Protein AF-A0A958M1J4-F1 (afdb_monomer)

Sequence (105 aa):
MAKISYITIFMMFLGTGLLHAQQDIVTGPKAKNRKPWKDPKPQSVIVVKKHDHTIQTGPLAKNKRPFEDVCETVPVIFRERRKLTGPLAKNARPERGNYWEPETK

Radius of gyration: 27.43 Å; Cα contacts (8 Å, |Δi|>4): 46; chains: 1; bounding box: 51×48×74 Å

pLDDT: mean 82.36, std 7.73, range [49.22, 92.62]

Structure (mmCIF, N/CA/C/O backbone):
data_AF-A0A958M1J4-F1
#
_entry.id   AF-A0A958M1J4-F1
#
loop_
_atom_site.group_PDB
_atom_site.id
_atom_site.type_symbol
_atom_site.label_atom_id
_atom_site.label_alt_id
_atom_site.label_comp_id
_atom_site.label_asym_id
_atom_site.label_entity_id
_atom_site.label_seq_id
_atom_site.pdbx_PDB_ins_code
_atom_site.Cartn_x
_atom_site.Cartn_y
_atom_site.Cartn_z
_atom_site.occupancy
_atom_site.B_iso_or_equiv
_atom_site.auth_seq_id
_atom_site.auth_comp_id
_atom_site.auth_asym_id
_atom_site.auth_atom_id
_atom_site.pdbx_PDB_model_num
ATOM 1 N N . MET A 1 1 ? -29.938 -20.197 44.029 1.00 60.19 1 MET A N 1
ATOM 2 C CA . MET A 1 1 ? -28.623 -20.815 43.741 1.00 60.19 1 MET A CA 1
ATOM 3 C C . MET A 1 1 ? -28.404 -21.061 42.249 1.00 60.19 1 MET A C 1
ATOM 5 O O . MET A 1 1 ? -27.407 -20.575 41.742 1.00 60.19 1 MET A O 1
ATOM 9 N N . ALA A 1 2 ? -29.357 -21.654 41.515 1.00 63.47 2 ALA A N 1
ATOM 10 C CA . ALA A 1 2 ? -29.230 -21.904 40.066 1.00 63.47 2 ALA A CA 1
ATOM 11 C C . ALA A 1 2 ? -28.867 -20.670 39.202 1.00 63.47 2 ALA A C 1
ATOM 13 O O . ALA A 1 2 ? -28.047 -20.773 38.298 1.00 63.47 2 ALA A O 1
ATOM 14 N N . LYS A 1 3 ? -29.404 -19.477 39.510 1.00 67.12 3 LYS A N 1
ATOM 15 C CA . LYS A 1 3 ? -29.093 -18.228 38.776 1.00 67.12 3 LYS A CA 1
ATOM 16 C C . LYS A 1 3 ? -27.612 -17.831 38.837 1.00 67.12 3 LYS A C 1
ATOM 18 O O . LYS A 1 3 ? -27.068 -17.369 37.843 1.00 67.12 3 LYS A O 1
ATOM 23 N N . ILE A 1 4 ? -26.964 -18.041 39.984 1.00 79.38 4 ILE A N 1
ATOM 24 C CA . ILE A 1 4 ? -25.534 -17.751 40.165 1.00 79.38 4 ILE A CA 1
ATOM 25 C C . ILE A 1 4 ? -24.707 -18.779 39.383 1.00 79.38 4 ILE A C 1
ATOM 27 O O . ILE A 1 4 ? -23.757 -18.405 38.706 1.00 79.38 4 ILE A O 1
ATOM 31 N N . SER A 1 5 ? -25.137 -20.045 39.381 1.00 80.81 5 SER A N 1
ATOM 32 C CA . SER A 1 5 ? -24.502 -21.125 38.617 1.00 80.81 5 SER A CA 1
ATOM 33 C C . SER A 1 5 ? -24.492 -20.867 37.102 1.00 80.81 5 SER A C 1
ATOM 35 O O . SER A 1 5 ? -23.489 -21.130 36.442 1.00 80.81 5 SER A O 1
ATOM 37 N N . TYR A 1 6 ? -25.564 -20.303 36.532 1.00 86.62 6 TYR A N 1
ATOM 38 C CA . TYR A 1 6 ? -25.589 -19.945 35.105 1.00 86.62 6 TYR A CA 1
ATOM 39 C C . TYR A 1 6 ? -24.614 -18.810 34.763 1.00 86.62 6 TYR A C 1
ATOM 41 O O . TYR A 1 6 ? -23.932 -18.871 33.741 1.00 86.62 6 TYR A O 1
ATOM 49 N N . ILE A 1 7 ? -24.497 -17.806 35.637 1.00 88.06 7 ILE A N 1
ATOM 50 C CA . ILE A 1 7 ? -23.573 -16.678 35.444 1.00 88.06 7 ILE A CA 1
ATOM 51 C C . ILE A 1 7 ? -22.117 -17.156 35.502 1.00 88.06 7 ILE A C 1
ATOM 53 O O . ILE A 1 7 ? -21.301 -16.746 34.677 1.00 88.06 7 ILE A O 1
ATOM 57 N N . THR A 1 8 ? -21.787 -18.060 36.431 1.00 87.56 8 THR A N 1
ATOM 58 C CA . THR A 1 8 ? -20.428 -18.609 36.540 1.00 87.56 8 THR A CA 1
ATOM 59 C C . THR A 1 8 ? -20.039 -19.437 35.320 1.00 87.56 8 THR A C 1
ATOM 61 O O . THR A 1 8 ? -18.918 -19.309 34.835 1.00 87.56 8 THR A O 1
ATOM 64 N N . ILE A 1 9 ? -20.965 -20.236 34.777 1.00 89.62 9 ILE A N 1
ATOM 65 C CA . ILE A 1 9 ? -20.716 -21.029 33.564 1.00 89.62 9 ILE A CA 1
ATOM 66 C C . ILE A 1 9 ? -20.487 -20.103 32.363 1.00 89.62 9 ILE A C 1
ATOM 68 O O . ILE A 1 9 ? -19.527 -20.285 31.618 1.00 89.62 9 ILE A O 1
ATOM 72 N N . PHE A 1 10 ? -21.312 -19.064 32.209 1.00 90.56 10 PHE A N 1
ATOM 73 C CA . PHE A 1 10 ? -21.160 -18.082 31.135 1.00 90.56 10 PHE A CA 1
ATOM 74 C C . PHE A 1 10 ? -19.806 -17.357 31.187 1.00 90.56 10 PHE A C 1
ATOM 76 O O . PHE A 1 10 ? -19.122 -17.250 30.170 1.00 90.56 10 PHE A O 1
ATOM 83 N N . MET A 1 11 ? -19.372 -16.922 32.373 1.00 88.62 11 MET A N 1
ATOM 84 C CA . MET A 1 11 ? -18.065 -16.275 32.545 1.00 88.62 11 MET A CA 1
ATOM 85 C C . MET A 1 11 ? -16.889 -17.204 32.224 1.00 88.62 11 MET A C 1
ATOM 87 O O . MET A 1 11 ? -15.882 -16.754 31.678 1.00 88.62 11 MET A O 1
ATOM 91 N N . MET A 1 12 ? -17.019 -18.503 32.496 1.00 88.44 12 MET A N 1
ATOM 92 C CA . MET A 1 12 ? -15.990 -19.493 32.169 1.00 88.44 12 MET A CA 1
ATOM 93 C C . MET A 1 12 ? -15.838 -19.687 30.648 1.00 88.44 12 MET A C 1
ATOM 95 O O . MET A 1 12 ? -14.719 -19.741 30.131 1.00 88.44 12 MET A O 1
ATOM 99 N N . PHE A 1 13 ? -16.952 -19.709 29.909 1.00 87.06 13 PHE A N 1
ATOM 100 C CA . PHE A 1 13 ? -16.935 -19.746 28.441 1.00 87.06 13 PHE A CA 1
ATOM 101 C C . PHE A 1 13 ? -16.396 -18.448 27.824 1.00 87.06 13 PHE A C 1
ATOM 103 O O . PHE A 1 13 ? -15.638 -18.488 26.857 1.00 87.06 13 PHE A O 1
ATOM 110 N N . LEU A 1 14 ? -16.719 -17.292 28.406 1.00 88.44 14 LEU A N 1
ATOM 111 C CA . LEU A 1 14 ? -16.214 -16.009 27.917 1.00 88.44 14 LEU A CA 1
ATOM 112 C C . LEU A 1 14 ? -14.693 -15.882 28.125 1.00 88.44 14 LEU A C 1
ATOM 114 O O . LEU A 1 14 ? -13.975 -15.451 27.225 1.00 88.44 14 LEU A O 1
ATOM 118 N N . GLY A 1 15 ? -14.187 -16.327 29.280 1.00 85.50 15 GLY A N 1
ATOM 119 C CA . GLY A 1 15 ? -12.754 -16.321 29.588 1.00 85.50 15 GLY A CA 1
ATOM 120 C C . GLY A 1 15 ? -11.928 -17.235 28.677 1.00 85.50 15 GLY A C 1
ATOM 121 O O . GLY A 1 15 ? -10.855 -16.844 28.221 1.00 85.50 15 GLY A O 1
ATOM 122 N N . THR A 1 16 ? -12.434 -18.428 28.354 1.00 84.44 16 THR A N 1
ATOM 123 C CA . THR A 1 16 ? -11.749 -19.355 27.432 1.00 84.44 16 THR A CA 1
ATOM 124 C C . THR A 1 16 ? -11.697 -18.823 25.997 1.00 84.44 16 THR A C 1
ATOM 126 O O . THR A 1 16 ? -10.657 -18.941 25.349 1.00 84.44 16 THR A O 1
ATOM 129 N N . GLY A 1 17 ? -12.755 -18.151 25.527 1.00 81.69 17 GLY A N 1
ATOM 130 C CA . GLY A 1 17 ? -12.764 -17.487 24.218 1.00 81.69 17 GLY A CA 1
ATOM 131 C C . GLY A 1 17 ? -11.724 -16.366 24.093 1.00 81.69 17 GLY A C 1
ATOM 132 O O . GLY A 1 17 ? -11.046 -16.260 23.070 1.00 81.69 17 GLY A O 1
ATOM 133 N N . LEU A 1 18 ? -11.538 -15.568 25.151 1.00 79.75 18 LEU A N 1
ATOM 134 C CA . LEU A 1 18 ? -10.542 -14.489 25.175 1.00 79.75 18 LEU A CA 1
ATOM 135 C C . LEU A 1 18 ? -9.096 -15.011 25.142 1.00 79.75 18 LEU A C 1
ATOM 137 O O . LEU A 1 18 ? -8.252 -14.420 24.471 1.00 79.75 18 LEU A O 1
ATOM 141 N N . LEU A 1 19 ? -8.810 -16.131 25.815 1.00 77.75 19 LEU A N 1
ATOM 142 C CA . LEU A 1 19 ? -7.478 -16.750 25.803 1.00 77.75 19 LEU A CA 1
ATOM 143 C C . LEU A 1 19 ? -7.114 -17.321 24.425 1.00 77.75 19 LEU A C 1
ATOM 145 O O . LEU A 1 19 ? -5.965 -17.202 23.999 1.00 77.75 19 LEU A O 1
ATOM 149 N N . HIS A 1 20 ? -8.084 -17.894 23.707 1.00 75.94 20 HIS A N 1
ATOM 150 C CA . HIS A 1 20 ? -7.864 -18.449 22.368 1.00 75.94 20 HIS A CA 1
ATOM 151 C C . HIS A 1 20 ? -7.498 -17.358 21.347 1.00 75.94 20 HIS A C 1
ATOM 153 O O . HIS A 1 20 ? -6.611 -17.548 20.518 1.00 75.94 20 HIS A O 1
ATOM 159 N N . ALA A 1 21 ? -8.100 -16.168 21.461 1.00 68.88 21 ALA A N 1
ATOM 160 C CA . ALA A 1 21 ? -7.809 -15.031 20.583 1.00 68.88 21 ALA A CA 1
ATOM 161 C C . ALA A 1 21 ? -6.365 -14.490 20.701 1.00 68.88 21 ALA A C 1
ATOM 163 O O . ALA A 1 21 ? -5.897 -13.796 19.799 1.00 68.88 21 ALA A O 1
ATOM 164 N N . GLN A 1 22 ? -5.643 -14.795 21.787 1.00 66.06 22 GLN A N 1
ATOM 165 C CA . GLN A 1 22 ? -4.264 -14.338 22.007 1.00 66.06 22 GLN A CA 1
ATOM 166 C C . GLN A 1 22 ? -3.174 -15.346 21.605 1.00 66.06 22 GLN A C 1
ATOM 168 O O . GLN A 1 22 ? -2.002 -14.965 21.599 1.00 66.06 22 GLN A O 1
ATOM 173 N N . GLN A 1 23 ? -3.508 -16.598 21.266 1.00 62.28 23 GLN A N 1
ATOM 174 C CA . GLN A 1 23 ? -2.504 -17.666 21.118 1.00 62.28 23 GLN A CA 1
ATOM 175 C C . GLN A 1 23 ? -1.498 -17.446 19.976 1.00 62.28 23 GLN A C 1
ATOM 177 O O . GLN A 1 23 ? -0.331 -17.804 20.134 1.00 62.28 23 GLN A O 1
ATOM 182 N N . ASP A 1 24 ? -1.898 -16.796 18.882 1.00 66.31 24 ASP A N 1
ATOM 183 C CA . ASP A 1 24 ? -1.040 -16.638 17.694 1.00 66.31 24 ASP A CA 1
ATOM 184 C C . ASP A 1 24 ? -0.294 -15.298 17.614 1.00 66.31 24 ASP A C 1
ATOM 186 O O . ASP A 1 24 ? 0.505 -15.060 16.700 1.00 66.31 24 ASP A O 1
ATOM 190 N N . ILE A 1 25 ? -0.502 -14.397 18.577 1.00 72.69 25 ILE A N 1
ATOM 191 C CA . ILE A 1 25 ? 0.171 -13.098 18.570 1.00 72.69 25 ILE A CA 1
ATOM 192 C C . ILE A 1 25 ? 1.507 -13.229 19.305 1.00 72.69 25 ILE A C 1
ATOM 194 O O . ILE A 1 25 ? 1.590 -13.156 20.531 1.00 72.69 25 ILE A O 1
ATOM 198 N N . VAL A 1 26 ? 2.593 -13.370 18.541 1.00 75.06 26 VAL A N 1
ATOM 199 C CA . VAL A 1 26 ? 3.953 -13.298 19.089 1.00 75.06 26 VAL A CA 1
ATOM 200 C C . VAL A 1 26 ? 4.176 -11.898 19.670 1.00 75.06 26 VAL A C 1
ATOM 202 O O . VAL A 1 26 ? 4.290 -10.919 18.933 1.00 75.06 26 VAL A O 1
ATOM 205 N N . THR A 1 27 ? 4.258 -11.801 20.996 1.00 81.94 27 THR A N 1
ATOM 206 C CA . THR A 1 27 ? 4.523 -10.558 21.738 1.00 81.94 27 THR A CA 1
ATOM 207 C C . THR A 1 27 ? 5.838 -10.645 22.525 1.00 81.94 27 THR A C 1
ATOM 209 O O . THR A 1 27 ? 6.482 -11.695 22.618 1.00 81.94 27 THR A O 1
ATOM 212 N N . GLY A 1 28 ? 6.297 -9.510 23.060 1.00 86.25 28 GLY A N 1
ATOM 213 C CA . GLY A 1 28 ? 7.457 -9.457 23.953 1.00 86.25 28 GLY A CA 1
ATOM 214 C C . GLY A 1 28 ? 8.818 -9.688 23.268 1.00 86.25 28 GLY A C 1
ATOM 215 O O . GLY A 1 28 ? 8.993 -9.351 22.092 1.00 86.25 28 GLY A O 1
ATOM 216 N N . PRO A 1 29 ? 9.817 -10.236 23.988 1.00 85.94 29 PRO A N 1
ATOM 217 C CA . PRO A 1 29 ? 11.177 -10.427 23.469 1.00 85.94 29 PRO A CA 1
ATOM 218 C C . PRO A 1 29 ? 11.240 -11.305 22.215 1.00 85.94 29 PRO A C 1
ATOM 220 O O . PRO A 1 29 ? 12.025 -11.036 21.308 1.00 85.94 29 PRO A O 1
ATOM 223 N N . LYS A 1 30 ? 10.367 -12.317 22.120 1.00 82.31 30 LYS A N 1
ATOM 224 C CA . LYS A 1 30 ? 10.258 -13.182 20.935 1.00 82.31 30 LYS A CA 1
ATOM 225 C C . LYS A 1 30 ? 9.843 -12.398 19.688 1.00 82.31 30 LYS A C 1
ATOM 227 O O . LYS A 1 30 ? 10.377 -12.654 18.615 1.00 82.31 30 LYS A O 1
ATOM 232 N N . ALA A 1 31 ? 8.949 -11.417 19.831 1.00 82.62 31 ALA A N 1
ATOM 233 C CA . ALA A 1 31 ? 8.533 -10.552 18.727 1.00 82.62 31 ALA A CA 1
ATOM 234 C C . ALA A 1 31 ? 9.676 -9.644 18.258 1.00 82.62 31 ALA A C 1
ATOM 236 O O . ALA A 1 31 ? 9.911 -9.518 17.059 1.00 82.62 31 ALA A O 1
ATOM 237 N N . LYS A 1 32 ? 10.421 -9.061 19.208 1.00 81.56 32 LYS A N 1
ATOM 238 C CA . LYS A 1 32 ? 11.570 -8.186 18.920 1.00 81.56 32 LYS A CA 1
ATOM 239 C C . LYS A 1 32 ? 12.731 -8.935 18.255 1.00 81.56 32 LYS A C 1
ATOM 241 O O . LYS A 1 32 ? 13.381 -8.383 17.377 1.00 81.56 32 LYS A O 1
ATOM 246 N N . ASN A 1 33 ? 12.949 -10.196 18.629 1.00 86.62 33 ASN A N 1
ATOM 247 C CA . ASN A 1 33 ? 14.008 -11.048 18.075 1.00 86.62 33 ASN A CA 1
ATOM 248 C C . ASN A 1 33 ? 13.571 -11.849 16.835 1.00 86.62 33 ASN A C 1
ATOM 250 O O . ASN A 1 33 ? 14.352 -12.649 16.308 1.00 86.62 33 ASN A O 1
ATOM 254 N N . ARG A 1 34 ? 12.331 -11.671 16.358 1.00 84.56 34 ARG A N 1
ATOM 255 C CA . ARG A 1 34 ? 11.844 -12.329 15.142 1.00 84.56 34 ARG A CA 1
ATOM 256 C C . ARG A 1 34 ? 12.612 -11.792 13.939 1.00 84.56 34 ARG A C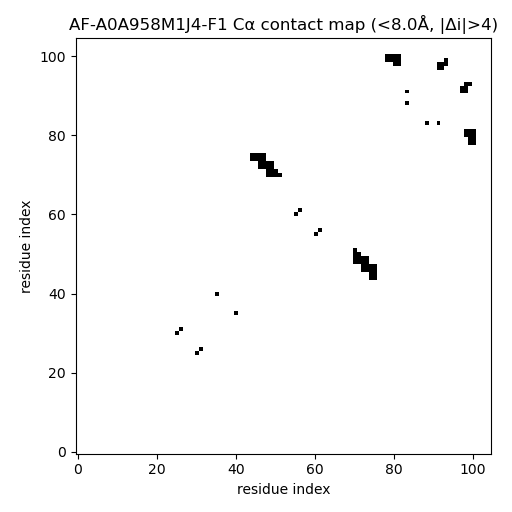 1
ATOM 258 O O . ARG A 1 34 ? 12.630 -10.590 13.712 1.00 84.56 34 ARG A O 1
ATOM 265 N N . LYS A 1 35 ? 13.192 -12.686 13.136 1.00 85.25 35 LYS A N 1
ATOM 266 C CA . LYS A 1 35 ? 13.907 -12.349 11.894 1.00 85.25 35 LYS A CA 1
ATOM 267 C C . LYS A 1 35 ? 12.900 -12.222 10.741 1.00 85.25 35 LYS A C 1
ATOM 269 O O . LYS A 1 35 ? 12.433 -13.258 10.271 1.00 85.25 35 LYS A O 1
ATOM 274 N N . PRO A 1 36 ? 12.548 -11.010 10.262 1.00 81.00 36 PRO A N 1
ATOM 275 C CA . PRO A 1 36 ? 11.447 -10.837 9.307 1.00 81.00 36 PRO A CA 1
ATOM 276 C C . PRO A 1 36 ? 11.678 -11.505 7.945 1.00 81.00 36 PRO A C 1
ATOM 278 O O . PRO A 1 36 ? 10.717 -11.788 7.245 1.00 81.00 36 PRO A O 1
ATOM 281 N N . TRP A 1 37 ? 12.935 -11.770 7.585 1.00 82.62 37 TRP A N 1
ATOM 282 C CA . TRP A 1 37 ? 13.318 -12.444 6.341 1.00 82.62 37 TRP A CA 1
ATOM 283 C C . TRP A 1 37 ? 13.184 -13.973 6.380 1.00 82.62 37 TRP A C 1
ATOM 285 O O . TRP A 1 37 ? 13.272 -14.598 5.331 1.00 82.62 37 TRP A O 1
ATOM 295 N N . LYS A 1 38 ? 13.019 -14.586 7.564 1.00 84.56 38 LYS A N 1
ATOM 296 C CA . LYS A 1 38 ? 12.794 -16.039 7.676 1.00 84.56 38 LYS A CA 1
ATOM 297 C C . LYS A 1 38 ? 11.340 -16.415 7.393 1.00 84.56 38 LYS A C 1
ATOM 299 O O . LYS A 1 38 ? 11.111 -17.389 6.696 1.00 84.56 38 LYS A O 1
ATOM 304 N N . ASP A 1 39 ? 10.407 -15.594 7.878 1.00 78.50 39 ASP A N 1
ATOM 305 C CA . ASP A 1 39 ? 8.961 -15.759 7.695 1.00 78.50 39 ASP A CA 1
ATOM 306 C C . ASP A 1 39 ? 8.354 -14.417 7.251 1.00 78.50 39 ASP A C 1
ATOM 308 O O . ASP A 1 39 ? 7.794 -13.667 8.075 1.00 78.50 39 ASP A O 1
ATOM 312 N N . PRO A 1 40 ? 8.538 -14.044 5.970 1.00 78.00 40 PRO A N 1
ATOM 313 C CA . PRO A 1 40 ? 8.005 -12.798 5.450 1.00 78.00 40 PRO A CA 1
ATOM 314 C C . PRO A 1 40 ? 6.482 -12.835 5.533 1.00 78.00 40 PRO A C 1
ATOM 316 O O . PRO A 1 40 ? 5.833 -13.821 5.185 1.00 78.00 40 PRO A O 1
ATOM 319 N N . LYS A 1 41 ? 5.894 -11.740 6.021 1.00 75.44 41 LYS A N 1
ATOM 320 C CA . LYS A 1 41 ? 4.440 -11.589 5.964 1.00 75.44 41 LYS A CA 1
ATOM 321 C C . LYS A 1 41 ? 4.006 -11.572 4.494 1.00 75.44 41 LYS A C 1
ATOM 323 O O . LYS A 1 41 ? 4.757 -11.045 3.669 1.00 75.44 41 LYS A O 1
ATOM 328 N N . PRO A 1 42 ? 2.810 -12.095 4.173 1.00 78.00 42 PRO A N 1
ATOM 329 C CA . PRO A 1 42 ? 2.271 -11.966 2.829 1.00 78.00 42 PRO A CA 1
ATOM 330 C C . PRO A 1 42 ? 2.243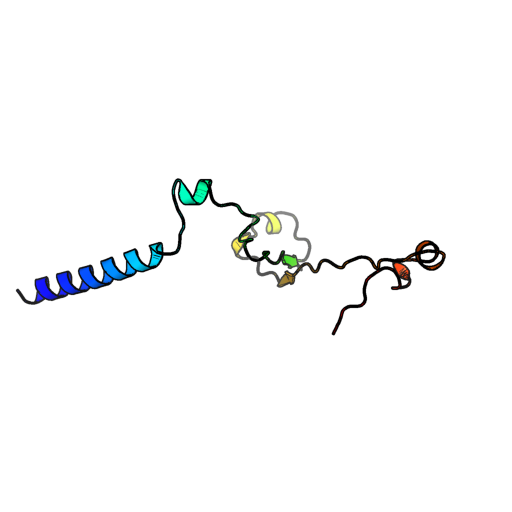 -10.489 2.435 1.00 78.00 42 PRO A C 1
ATOM 332 O O . PRO A 1 42 ? 1.911 -9.618 3.246 1.00 78.00 42 PRO A O 1
ATOM 335 N N . GLN A 1 43 ? 2.647 -10.209 1.200 1.00 76.88 43 GLN A N 1
ATOM 336 C CA . GLN A 1 43 ? 2.690 -8.853 0.682 1.00 76.88 43 GLN A CA 1
ATOM 337 C C . GLN A 1 43 ? 1.262 -8.304 0.590 1.00 76.88 43 GLN A C 1
ATOM 339 O O . GLN A 1 43 ? 0.383 -8.918 -0.012 1.00 76.88 43 GLN A O 1
ATOM 344 N N . SER A 1 44 ? 1.016 -7.155 1.217 1.00 80.00 44 SER A N 1
ATOM 345 C CA . SER A 1 44 ? -0.271 -6.469 1.121 1.00 80.00 44 SER A CA 1
ATOM 346 C C . SER A 1 44 ? -0.489 -5.950 -0.299 1.00 80.00 44 SER A C 1
ATOM 348 O O . SER A 1 44 ? 0.400 -5.302 -0.857 1.00 80.00 44 SER A O 1
ATOM 350 N N . VAL A 1 45 ? -1.680 -6.172 -0.858 1.00 83.56 45 VAL A N 1
ATOM 351 C CA . VAL A 1 45 ? -2.077 -5.572 -2.137 1.00 83.56 45 VAL A CA 1
ATOM 352 C C . VAL A 1 45 ? -2.266 -4.071 -1.934 1.00 83.56 45 VAL A C 1
ATOM 354 O O . VAL A 1 45 ? -3.083 -3.641 -1.119 1.00 83.56 45 VAL A O 1
ATOM 357 N N . ILE A 1 46 ? -1.497 -3.267 -2.666 1.00 87.25 46 ILE A N 1
ATOM 358 C CA . ILE A 1 46 ? -1.671 -1.814 -2.686 1.00 87.25 46 ILE A CA 1
ATOM 359 C C . ILE A 1 46 ? -2.892 -1.514 -3.552 1.00 87.25 46 ILE A C 1
ATOM 361 O O . ILE A 1 46 ? -2.968 -1.961 -4.694 1.00 87.25 46 ILE A O 1
ATOM 365 N N . VAL A 1 47 ? -3.845 -0.758 -3.014 1.00 89.94 47 VAL A N 1
ATOM 366 C CA . VAL A 1 47 ? -5.066 -0.358 -3.722 1.00 89.94 47 VAL A CA 1
ATOM 367 C C . VAL A 1 47 ? -5.120 1.157 -3.859 1.00 89.94 47 VAL A C 1
ATOM 369 O O . VAL A 1 47 ? -4.745 1.889 -2.944 1.00 89.94 47 VAL A O 1
ATOM 372 N N . VAL A 1 48 ? -5.604 1.630 -5.002 1.00 90.19 48 VAL A N 1
ATOM 373 C CA . VAL A 1 48 ? -5.888 3.044 -5.256 1.00 90.19 48 VAL A CA 1
ATOM 374 C C .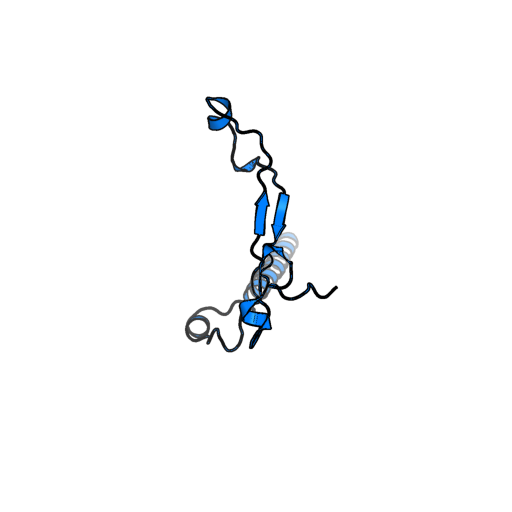 VAL A 1 48 ? -7.394 3.230 -5.252 1.00 90.19 48 VAL A C 1
ATOM 376 O O . VAL A 1 48 ? -8.122 2.496 -5.921 1.00 90.19 48 VAL A O 1
ATOM 379 N N . LYS A 1 49 ? -7.860 4.225 -4.498 1.00 87.69 49 LYS A N 1
ATOM 380 C CA . LYS A 1 49 ? -9.247 4.676 -4.567 1.00 87.69 49 LYS A CA 1
ATOM 381 C C . LYS A 1 49 ? -9.406 5.565 -5.792 1.00 87.69 49 LYS A C 1
ATOM 383 O O . LYS A 1 49 ? -8.731 6.588 -5.906 1.00 87.69 49 LYS A O 1
ATOM 388 N N . LYS A 1 50 ? -10.281 5.170 -6.709 1.00 84.81 50 LYS A N 1
ATOM 389 C CA . LYS A 1 50 ? -10.708 6.016 -7.816 1.00 84.81 50 LYS A CA 1
ATOM 390 C C . LYS A 1 50 ? -11.874 6.866 -7.343 1.00 84.81 50 LYS A C 1
ATOM 392 O O . LYS A 1 50 ? -12.980 6.385 -7.120 1.00 84.81 50 LYS A O 1
ATOM 397 N N . HIS A 1 51 ? -11.566 8.135 -7.160 1.00 78.88 51 HIS A N 1
ATOM 398 C CA . HIS A 1 51 ? -12.498 9.173 -6.775 1.00 78.88 51 HIS A CA 1
ATOM 399 C C . HIS A 1 51 ? -13.117 9.753 -8.056 1.00 78.88 51 HIS A C 1
ATOM 401 O O . HIS A 1 51 ? -12.605 10.728 -8.597 1.00 78.88 51 HIS A O 1
ATOM 407 N N . ASP A 1 52 ? -14.172 9.122 -8.584 1.00 67.50 52 ASP A N 1
ATOM 408 C CA . ASP A 1 52 ? -14.863 9.586 -9.805 1.00 67.50 52 ASP A CA 1
ATOM 409 C C . ASP A 1 52 ? -15.924 10.654 -9.491 1.00 67.50 52 ASP A C 1
ATOM 411 O O . ASP A 1 52 ? -17.086 10.577 -9.885 1.00 67.50 52 ASP A O 1
ATOM 415 N N . HIS A 1 53 ? -15.547 11.639 -8.674 1.00 72.62 53 HIS A N 1
ATOM 416 C CA . HIS A 1 53 ? -16.415 12.776 -8.393 1.00 72.62 53 HIS A CA 1
ATOM 417 C C . HIS A 1 53 ? -16.101 13.914 -9.347 1.00 72.62 53 HIS A C 1
ATOM 419 O O . HIS A 1 53 ? -14.944 14.271 -9.573 1.00 72.62 53 HIS A O 1
ATOM 425 N N . THR A 1 54 ? -17.161 14.569 -9.808 1.00 76.94 54 THR A N 1
ATOM 426 C CA . THR A 1 54 ? -17.060 15.914 -10.360 1.00 76.94 54 THR A CA 1
ATOM 427 C C . THR A 1 54 ? -16.305 16.810 -9.378 1.00 76.94 54 THR A C 1
ATOM 429 O O . THR A 1 54 ? -16.509 16.729 -8.164 1.00 76.94 54 THR A O 1
ATOM 432 N N . ILE A 1 55 ? -15.399 17.648 -9.889 1.00 79.25 55 ILE A N 1
ATOM 433 C CA . ILE A 1 55 ? -14.635 18.583 -9.057 1.00 79.25 55 ILE A CA 1
ATOM 434 C C . ILE A 1 55 ? -15.634 19.541 -8.401 1.00 79.25 55 ILE A C 1
ATOM 436 O O . ILE A 1 55 ? -16.156 20.455 -9.037 1.00 79.25 55 ILE A O 1
ATOM 440 N N . GLN A 1 56 ? -15.926 19.309 -7.124 1.00 80.75 56 GLN A N 1
ATOM 441 C CA . GLN A 1 56 ? -16.775 20.181 -6.325 1.00 80.75 56 GLN A CA 1
ATOM 442 C C . GLN A 1 56 ? -15.908 21.289 -5.731 1.00 80.75 56 GLN A C 1
ATOM 444 O O . GLN A 1 56 ? -14.847 21.030 -5.165 1.00 80.75 56 GLN A O 1
ATOM 449 N N . THR A 1 57 ? -16.363 22.533 -5.841 1.00 87.88 57 THR A N 1
ATOM 450 C CA . THR A 1 57 ? -15.683 23.704 -5.278 1.00 87.88 57 THR A CA 1
ATOM 451 C C . THR A 1 57 ? -16.630 24.491 -4.371 1.00 87.88 57 THR A C 1
ATOM 453 O O . THR A 1 57 ? -17.846 24.282 -4.359 1.00 87.88 57 THR A O 1
ATOM 456 N N . GLY A 1 58 ? -16.072 25.383 -3.552 1.00 91.88 58 GLY A N 1
ATOM 457 C CA . GLY A 1 58 ? -16.862 26.285 -2.714 1.00 91.88 58 GLY A CA 1
ATOM 458 C C . GLY A 1 58 ? -17.510 25.614 -1.488 1.00 91.88 58 GLY A C 1
ATOM 459 O O . GLY A 1 58 ? -16.923 24.700 -0.903 1.00 91.88 58 GLY A O 1
ATOM 460 N N . PRO A 1 59 ? -18.691 26.088 -1.044 1.00 90.62 59 PRO A N 1
ATOM 461 C CA . PRO A 1 59 ? -19.337 25.610 0.183 1.00 90.62 59 PRO A CA 1
ATOM 462 C C . PRO A 1 59 ? -19.696 24.120 0.152 1.00 90.62 59 PRO A C 1
ATOM 464 O O . PRO A 1 59 ? -19.559 23.436 1.1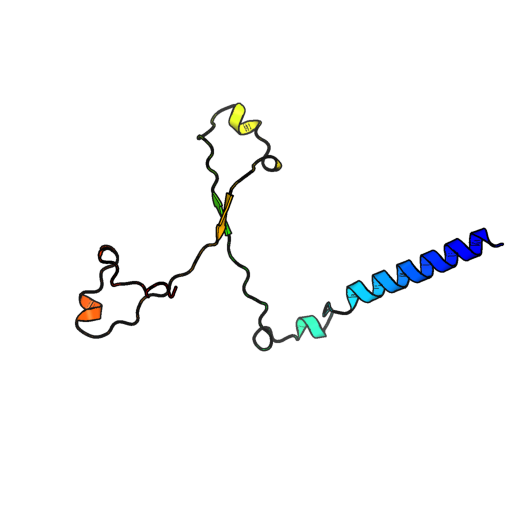63 1.00 90.62 59 PRO A O 1
ATOM 467 N N . LEU A 1 60 ? -20.096 23.603 -1.014 1.00 85.50 60 LEU A N 1
ATOM 468 C CA . LEU A 1 60 ? -20.434 22.189 -1.195 1.00 85.50 60 LEU A CA 1
ATOM 469 C C . LEU A 1 60 ? -19.234 21.278 -0.903 1.00 85.50 60 LEU A C 1
ATOM 471 O O . LEU A 1 60 ? -19.373 20.298 -0.178 1.00 85.50 60 LEU A O 1
ATOM 475 N N . ALA A 1 61 ? -18.041 21.655 -1.372 1.00 85.56 61 ALA A N 1
ATOM 476 C CA . ALA A 1 61 ? -16.812 20.908 -1.106 1.00 85.56 61 ALA A CA 1
ATOM 477 C C . ALA A 1 61 ? -16.438 20.896 0.385 1.00 85.56 61 ALA A C 1
ATOM 479 O O . ALA A 1 61 ? -15.965 19.886 0.896 1.00 85.56 61 ALA A O 1
ATOM 480 N N . LYS A 1 62 ? -16.674 22.007 1.097 1.00 86.94 62 LYS A N 1
ATOM 481 C CA . LYS A 1 62 ? -16.369 22.126 2.534 1.00 86.94 62 LYS A CA 1
ATOM 482 C C . LYS A 1 62 ? -17.331 21.335 3.420 1.00 86.94 62 LYS A C 1
ATOM 484 O O . LYS A 1 62 ? -16.938 20.901 4.497 1.00 86.94 62 LYS A O 1
ATOM 489 N N . ASN A 1 63 ? -18.572 21.158 2.971 1.00 88.94 63 ASN A N 1
ATOM 490 C CA . ASN A 1 63 ? -19.613 20.462 3.726 1.00 88.94 63 ASN A CA 1
ATOM 491 C C . ASN A 1 63 ? -19.663 18.952 3.439 1.00 88.94 63 ASN A C 1
ATOM 493 O O . ASN A 1 63 ? -20.371 18.227 4.141 1.00 88.94 63 ASN A O 1
ATOM 497 N N . LYS A 1 64 ? -18.929 18.460 2.430 1.00 84.38 64 LYS A N 1
ATOM 498 C CA . LYS A 1 64 ? -18.853 17.029 2.116 1.00 84.38 64 LYS A CA 1
ATOM 499 C C . LYS A 1 64 ? -18.098 16.285 3.220 1.00 84.38 64 LYS A C 1
ATOM 501 O O . LYS A 1 64 ? -17.003 16.673 3.625 1.00 84.38 64 LYS A O 1
ATOM 506 N N . ARG A 1 65 ? -18.675 15.180 3.689 1.00 85.88 65 ARG A N 1
ATOM 507 C CA . ARG A 1 65 ? -18.093 14.338 4.738 1.00 85.88 65 ARG A CA 1
ATOM 508 C C . ARG A 1 65 ? -17.187 13.265 4.123 1.00 85.88 65 ARG A C 1
ATOM 510 O O . ARG A 1 65 ? -17.670 12.475 3.315 1.00 85.88 65 ARG A O 1
ATOM 517 N N . PRO A 1 66 ? -15.904 13.165 4.521 1.00 81.38 66 PRO A N 1
ATOM 518 C CA . PRO A 1 66 ? -14.972 12.198 3.927 1.00 81.38 66 PRO A CA 1
ATOM 519 C C . PRO A 1 66 ? -15.359 10.721 4.104 1.00 81.38 66 PRO A C 1
ATOM 521 O O . PRO A 1 66 ? -14.942 9.879 3.318 1.00 81.38 66 PRO A O 1
ATOM 524 N N . PHE A 1 67 ? -16.135 10.386 5.137 1.00 82.38 67 PHE A N 1
ATOM 525 C CA . PHE A 1 67 ? -16.540 9.008 5.441 1.00 82.38 67 PHE A CA 1
ATOM 526 C C . PHE A 1 67 ? -17.761 8.528 4.642 1.00 82.38 67 PHE A C 1
ATOM 528 O O . PHE A 1 67 ? -18.011 7.330 4.589 1.00 82.38 67 PHE A O 1
ATOM 535 N N . GLU A 1 68 ? -18.505 9.443 4.019 1.00 81.75 68 GLU A N 1
ATOM 536 C CA . GLU A 1 68 ? -19.631 9.125 3.126 1.00 81.75 68 GLU A CA 1
ATOM 537 C C . GLU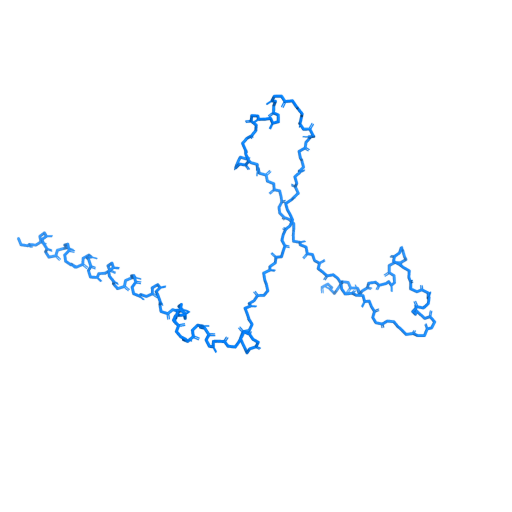 A 1 68 ? -19.157 8.917 1.673 1.00 81.75 68 GLU A C 1
ATOM 539 O O . GLU A 1 68 ? -19.959 8.639 0.784 1.00 81.75 68 GLU A O 1
ATOM 544 N N . ASP A 1 69 ? -17.851 9.047 1.412 1.00 77.12 69 ASP A N 1
ATOM 545 C CA . ASP A 1 69 ? -17.280 8.949 0.073 1.00 77.12 69 ASP A CA 1
ATOM 546 C C . ASP A 1 69 ? -17.121 7.482 -0.359 1.00 77.12 69 ASP A C 1
ATOM 548 O O . ASP A 1 69 ? -16.150 6.799 -0.016 1.00 77.12 69 ASP A O 1
ATOM 552 N N . VAL A 1 70 ? -18.103 6.988 -1.115 1.00 80.44 70 VAL A N 1
ATOM 553 C CA . VAL A 1 70 ? -18.071 5.654 -1.724 1.00 80.44 70 VAL A CA 1
ATOM 554 C C . VAL A 1 70 ? -17.258 5.731 -3.011 1.00 80.44 70 VAL A C 1
ATOM 556 O O . VAL A 1 70 ? -17.602 6.470 -3.928 1.00 80.44 70 VAL A O 1
ATOM 559 N N . CYS A 1 71 ? -16.156 4.986 -3.065 1.00 81.06 71 CYS A N 1
ATOM 560 C CA . CYS A 1 71 ? -15.231 4.987 -4.196 1.00 81.06 71 CYS A CA 1
ATOM 561 C C . CYS A 1 71 ? -14.858 3.563 -4.584 1.00 81.06 71 CYS A C 1
ATOM 563 O O . CYS A 1 71 ? -14.722 2.691 -3.722 1.00 81.06 71 CYS A O 1
ATOM 565 N N . GLU A 1 72 ? -14.612 3.357 -5.873 1.00 86.56 72 GLU A N 1
ATOM 566 C CA . GLU A 1 72 ? -14.078 2.096 -6.367 1.00 86.56 72 GLU A CA 1
ATOM 567 C C . GLU A 1 72 ? -12.608 1.951 -5.965 1.00 86.56 72 GLU A C 1
ATOM 569 O O . GLU 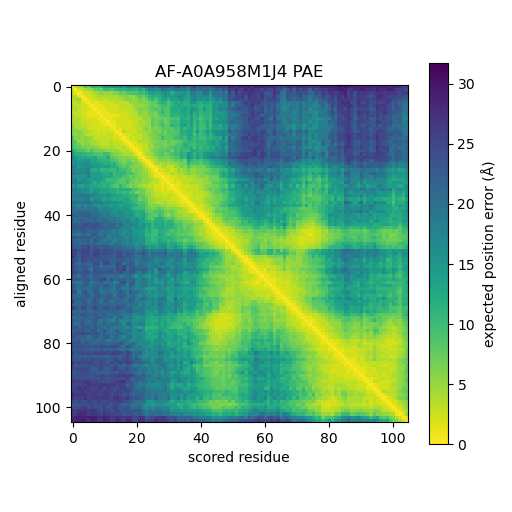A 1 72 ? -11.804 2.880 -6.093 1.00 86.56 72 GLU A O 1
ATOM 574 N N . THR A 1 73 ? -12.240 0.772 -5.476 1.00 87.56 73 THR A N 1
ATOM 575 C CA . THR A 1 73 ? -10.856 0.420 -5.159 1.00 87.56 73 THR A CA 1
ATOM 576 C C . THR A 1 73 ? -10.293 -0.461 -6.261 1.00 87.56 73 THR A C 1
ATOM 578 O O . THR A 1 73 ? -10.831 -1.520 -6.572 1.00 87.56 73 THR A O 1
ATOM 581 N N . VAL A 1 74 ? -9.180 -0.033 -6.854 1.00 89.75 74 VAL A N 1
ATOM 582 C CA . VAL A 1 74 ? -8.498 -0.781 -7.914 1.00 89.75 74 VAL A CA 1
ATOM 583 C C . VAL A 1 74 ? -7.119 -1.208 -7.413 1.00 89.75 74 VAL A C 1
ATOM 585 O O . VAL A 1 74 ? -6.393 -0.367 -6.871 1.00 89.75 74 VAL A O 1
ATOM 588 N N . PRO A 1 75 ? -6.729 -2.487 -7.556 1.00 90.06 75 PRO A N 1
ATOM 589 C CA . PRO A 1 75 ? -5.401 -2.936 -7.164 1.00 90.06 75 PRO A CA 1
ATOM 590 C C . PRO A 1 75 ? -4.332 -2.351 -8.091 1.00 90.06 75 PRO A C 1
ATOM 592 O O . PRO A 1 75 ? -4.496 -2.296 -9.310 1.00 90.06 75 PRO A O 1
ATOM 595 N N . VAL A 1 76 ? -3.212 -1.933 -7.508 1.00 87.56 76 VAL A N 1
ATOM 596 C CA . VAL A 1 76 ? -2.016 -1.544 -8.255 1.00 87.56 76 VAL A CA 1
ATOM 597 C C . VAL A 1 76 ? -1.255 -2.809 -8.619 1.00 87.56 76 VAL A C 1
ATOM 599 O O . VAL A 1 76 ? -0.775 -3.527 -7.742 1.00 87.56 76 VAL A O 1
ATOM 602 N N . ILE A 1 77 ? -1.133 -3.067 -9.918 1.00 84.06 77 ILE A N 1
ATOM 603 C CA . ILE A 1 77 ? -0.365 -4.193 -10.444 1.00 84.06 77 ILE A CA 1
ATOM 604 C C . ILE A 1 77 ? 1.010 -3.674 -10.856 1.00 84.06 77 ILE A C 1
ATOM 606 O O . ILE A 1 77 ? 1.129 -2.821 -11.739 1.00 84.06 77 ILE A O 1
ATOM 610 N N . PHE A 1 78 ? 2.055 -4.189 -10.215 1.00 81.25 78 PHE A N 1
ATOM 611 C CA . PHE A 1 78 ? 3.428 -3.934 -10.632 1.00 81.25 78 PHE A CA 1
ATOM 612 C C . PHE A 1 78 ? 3.765 -4.852 -11.804 1.00 81.25 78 PHE A C 1
ATOM 614 O O . PHE A 1 78 ? 3.654 -6.069 -11.689 1.00 81.25 78 PHE A O 1
ATOM 621 N N . ARG A 1 79 ? 4.167 -4.265 -12.934 1.00 83.75 79 ARG A N 1
ATOM 622 C CA . ARG A 1 79 ? 4.666 -5.011 -14.093 1.00 83.75 79 ARG A CA 1
ATOM 623 C C . ARG A 1 79 ? 6.184 -4.961 -14.128 1.00 83.75 79 ARG A C 1
ATOM 625 O O . ARG A 1 79 ? 6.780 -3.893 -13.961 1.00 83.75 79 ARG A O 1
ATOM 632 N N . GLU A 1 80 ? 6.800 -6.103 -14.396 1.00 86.38 80 GLU A N 1
ATOM 633 C CA . GLU A 1 80 ? 8.237 -6.172 -14.613 1.00 86.38 80 GLU A CA 1
ATOM 634 C C . GLU A 1 80 ? 8.598 -5.767 -16.045 1.00 86.38 80 GLU A C 1
ATOM 636 O O . GLU A 1 80 ? 7.840 -5.937 -17.009 1.00 86.38 80 GLU A O 1
ATOM 641 N N . ARG A 1 81 ? 9.780 -5.162 -16.176 1.00 87.31 81 ARG A N 1
ATOM 642 C CA . ARG A 1 81 ? 10.363 -4.853 -17.480 1.00 87.31 81 ARG A CA 1
ATOM 643 C C . ARG A 1 81 ? 10.991 -6.113 -18.034 1.00 87.31 81 ARG A C 1
ATOM 645 O O . ARG A 1 81 ? 11.705 -6.816 -17.322 1.00 87.31 81 ARG A O 1
ATOM 652 N N . ARG A 1 82 ? 10.823 -6.328 -19.332 1.00 87.56 82 ARG A N 1
ATOM 653 C CA . ARG A 1 82 ? 11.424 -7.474 -19.997 1.00 87.56 82 ARG A CA 1
ATOM 654 C C . ARG A 1 82 ? 12.948 -7.365 -19.967 1.00 87.56 82 ARG A C 1
ATOM 656 O O . ARG A 1 82 ? 13.519 -6.332 -20.325 1.00 87.56 82 ARG A O 1
ATOM 663 N N . LYS A 1 83 ? 13.624 -8.452 -19.599 1.00 89.50 83 LYS A N 1
ATOM 664 C CA . LYS A 1 83 ? 15.090 -8.548 -19.678 1.00 89.50 83 LYS A CA 1
ATOM 665 C C . LYS A 1 83 ? 15.516 -8.726 -21.137 1.00 89.50 83 LYS A C 1
ATOM 667 O O . LYS A 1 83 ? 15.549 -9.835 -21.660 1.00 89.50 83 LYS A O 1
ATOM 672 N N . LEU A 1 84 ? 15.791 -7.611 -21.811 1.00 87.94 84 LEU A N 1
ATOM 673 C CA . LEU A 1 84 ? 16.223 -7.567 -23.209 1.00 87.94 84 LEU A CA 1
ATOM 674 C C . LEU A 1 84 ? 17.740 -7.383 -23.297 1.00 87.94 84 LEU A C 1
ATOM 676 O O . LEU A 1 84 ? 18.329 -6.639 -22.515 1.00 87.94 84 LEU A O 1
ATOM 680 N N . THR A 1 85 ? 18.372 -8.012 -24.285 1.00 91.25 85 THR A N 1
ATOM 681 C CA . THR A 1 85 ? 19.811 -7.876 -24.555 1.00 91.25 85 THR A CA 1
ATOM 682 C C . THR A 1 85 ? 20.071 -7.538 -26.025 1.00 91.25 85 THR A C 1
ATOM 684 O O . THR A 1 85 ? 19.226 -7.740 -26.902 1.00 91.25 85 THR A O 1
ATOM 687 N N . GLY A 1 86 ? 21.245 -6.963 -26.300 1.00 92.62 86 GLY A N 1
ATOM 688 C CA . GLY A 1 86 ? 21.703 -6.673 -27.659 1.00 92.62 86 GLY A CA 1
ATOM 689 C C . GLY A 1 86 ? 20.817 -5.667 -28.421 1.00 92.62 86 GLY A C 1
ATOM 690 O O . GLY A 1 86 ? 20.383 -4.666 -27.841 1.00 92.62 86 GLY A O 1
ATOM 691 N N . PRO A 1 87 ? 20.553 -5.877 -29.725 1.00 91.25 87 PRO A N 1
ATOM 692 C CA . PRO A 1 87 ? 19.791 -4.930 -30.544 1.00 91.25 87 PRO A CA 1
ATOM 693 C C . PRO A 1 87 ? 18.331 -4.797 -30.091 1.00 91.25 87 PRO A C 1
ATOM 695 O O . PRO A 1 87 ? 17.741 -3.726 -30.223 1.00 91.25 87 PRO A O 1
ATOM 698 N N . LEU A 1 88 ? 17.758 -5.848 -29.496 1.00 86.38 88 LEU A N 1
ATOM 699 C CA . LEU A 1 88 ? 16.397 -5.820 -28.959 1.00 86.38 88 LEU A CA 1
ATOM 700 C C . LEU A 1 88 ? 16.261 -4.841 -27.790 1.00 86.38 88 LEU A C 1
ATOM 702 O O . LEU A 1 88 ? 15.244 -4.165 -27.696 1.00 86.38 88 LEU A O 1
ATOM 706 N N . ALA A 1 89 ? 17.291 -4.708 -26.948 1.00 88.69 89 ALA A N 1
ATOM 707 C CA . ALA A 1 89 ? 17.298 -3.729 -25.861 1.00 88.69 89 ALA A CA 1
ATOM 708 C C . ALA A 1 89 ? 17.314 -2.286 -26.386 1.00 88.69 89 ALA A C 1
ATOM 710 O O . ALA A 1 89 ? 16.601 -1.430 -25.872 1.00 88.69 89 ALA A O 1
ATOM 711 N N . LYS A 1 90 ? 18.085 -2.018 -27.449 1.00 86.88 90 LYS A N 1
ATOM 712 C CA . LYS A 1 90 ? 18.155 -0.687 -28.080 1.00 86.88 90 LYS A CA 1
ATOM 713 C C . LYS A 1 90 ? 16.867 -0.314 -28.820 1.00 86.88 90 LYS A C 1
ATOM 715 O O . LYS A 1 90 ? 16.515 0.858 -28.892 1.00 86.88 90 LYS A O 1
ATOM 720 N N . ASN A 1 91 ? 16.161 -1.313 -29.346 1.00 88.69 91 ASN A N 1
ATOM 721 C CA . ASN A 1 91 ? 14.884 -1.150 -30.041 1.00 88.69 91 ASN A CA 1
ATOM 722 C C . ASN A 1 91 ? 13.664 -1.288 -29.109 1.00 88.69 91 ASN A C 1
ATOM 724 O O . ASN A 1 91 ? 12.521 -1.254 -29.582 1.00 88.69 91 ASN A O 1
ATOM 728 N N . ALA A 1 92 ? 13.887 -1.460 -27.804 1.00 89.44 92 ALA A N 1
ATOM 729 C CA . ALA A 1 92 ? 12.831 -1.543 -26.809 1.00 89.44 92 ALA A CA 1
ATOM 730 C C . ALA A 1 92 ? 12.185 -0.168 -26.637 1.00 89.44 92 ALA A C 1
ATOM 732 O O . ALA A 1 92 ? 12.860 0.823 -26.358 1.00 89.44 92 ALA A O 1
ATOM 733 N N . ARG A 1 93 ? 10.871 -0.109 -26.825 1.00 86.62 93 ARG A N 1
ATOM 734 C CA . ARG A 1 93 ? 10.090 1.120 -26.835 1.00 86.62 93 ARG A CA 1
ATOM 735 C C . ARG A 1 93 ? 8.746 0.894 -26.137 1.00 86.62 93 ARG A C 1
ATOM 737 O O . ARG A 1 93 ? 7.973 0.052 -26.604 1.00 86.62 93 ARG A O 1
ATOM 744 N N . PRO A 1 94 ? 8.452 1.610 -25.034 1.00 86.38 94 PRO A N 1
ATOM 745 C CA . PRO A 1 94 ? 7.222 1.416 -24.265 1.00 86.38 94 PRO A CA 1
ATOM 746 C C . PRO A 1 94 ? 5.949 1.521 -25.108 1.00 86.38 94 PRO A C 1
ATOM 748 O O . PRO A 1 94 ? 5.039 0.713 -24.944 1.00 86.38 94 PRO A O 1
ATOM 751 N N . GLU A 1 95 ? 5.911 2.453 -26.059 1.00 86.38 95 GLU A N 1
ATOM 752 C CA . GLU A 1 95 ? 4.762 2.698 -26.932 1.00 86.38 95 GLU A CA 1
ATOM 753 C C . GLU A 1 95 ? 4.484 1.561 -27.927 1.00 86.38 95 GLU A C 1
ATOM 755 O O . GLU A 1 95 ? 3.376 1.452 -28.440 1.00 86.38 95 GLU A O 1
ATOM 760 N N . ARG A 1 96 ? 5.467 0.689 -28.192 1.00 85.44 96 ARG A N 1
ATOM 761 C CA . ARG A 1 96 ? 5.323 -0.460 -29.105 1.00 85.44 96 ARG A CA 1
ATOM 762 C C . ARG A 1 96 ? 4.922 -1.751 -28.391 1.00 85.44 96 ARG A C 1
ATOM 764 O O . ARG A 1 96 ? 4.864 -2.799 -29.027 1.00 85.44 96 ARG A O 1
ATOM 771 N N . GLY A 1 97 ? 4.729 -1.710 -27.072 1.00 82.25 97 GLY A N 1
ATOM 772 C CA . GLY A 1 97 ? 4.362 -2.879 -26.267 1.00 82.25 97 GLY A CA 1
ATOM 773 C C . GLY A 1 97 ? 5.462 -3.938 -26.115 1.00 82.25 97 GLY A C 1
ATOM 774 O O . GLY A 1 97 ? 5.228 -4.964 -25.489 1.00 82.25 97 GLY A O 1
ATOM 775 N N . ASN A 1 98 ? 6.675 -3.708 -26.632 1.00 84.56 98 ASN A N 1
ATOM 776 C CA . ASN A 1 98 ? 7.782 -4.674 -26.568 1.00 84.56 98 ASN A CA 1
ATOM 777 C C . ASN A 1 98 ? 8.654 -4.544 -25.299 1.00 84.56 98 ASN A C 1
ATOM 779 O O . ASN A 1 98 ? 9.633 -5.275 -25.150 1.00 84.56 98 ASN A O 1
ATOM 783 N N . TYR A 1 99 ? 8.315 -3.602 -24.415 1.00 84.75 99 TYR A N 1
ATOM 784 C CA . TYR A 1 99 ? 9.111 -3.215 -23.247 1.00 84.75 99 TYR A CA 1
ATOM 785 C C . TYR A 1 99 ? 8.740 -3.974 -21.962 1.00 84.75 99 TYR A C 1
ATOM 787 O O . TYR A 1 99 ? 9.596 -4.246 -21.118 1.00 84.75 99 TYR A O 1
ATOM 795 N N . TRP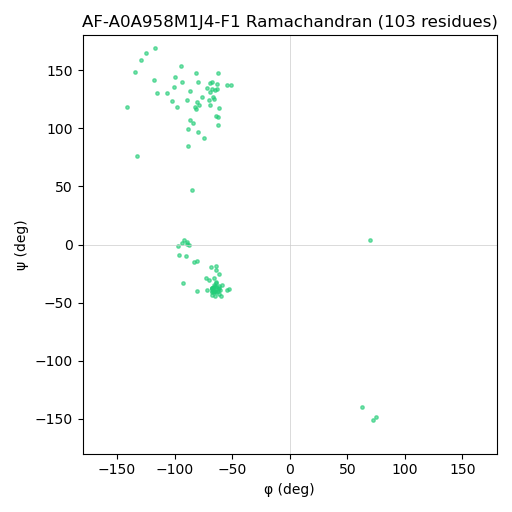 A 1 100 ? 7.46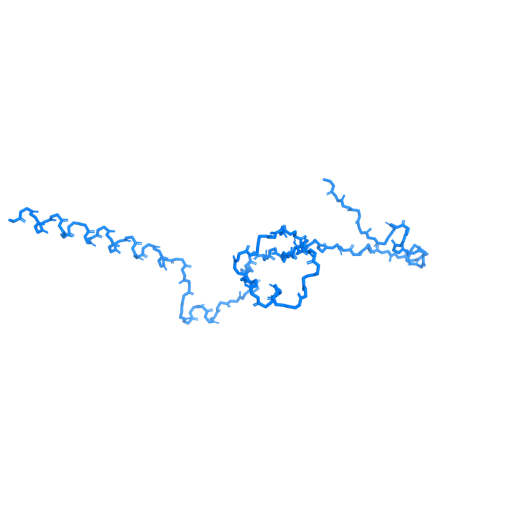2 -4.314 -21.811 1.00 87.81 100 TRP A N 1
ATOM 796 C CA . TRP A 1 100 ? 6.926 -4.993 -20.633 1.00 87.81 100 TRP A CA 1
ATOM 797 C C . TRP A 1 100 ? 6.883 -6.502 -20.858 1.00 87.81 100 TRP A C 1
ATOM 799 O O . TRP A 1 100 ? 6.811 -6.964 -22.001 1.00 87.81 100 TRP A O 1
ATOM 809 N N . GLU A 1 101 ? 6.943 -7.275 -19.779 1.00 86.44 101 GLU A N 1
ATOM 810 C CA . GLU A 1 101 ? 6.652 -8.704 -19.871 1.00 86.44 101 GLU A CA 1
ATOM 811 C C . GLU A 1 101 ? 5.164 -8.916 -20.201 1.00 86.44 101 GLU A C 1
ATOM 813 O O . GLU A 1 101 ? 4.317 -8.154 -19.721 1.00 86.44 101 GLU A O 1
ATOM 818 N N . PRO A 1 102 ? 4.831 -9.883 -21.078 1.00 81.25 102 PRO A N 1
ATOM 819 C CA . PRO A 1 102 ? 3.443 -10.167 -21.409 1.00 81.25 102 PRO A CA 1
ATOM 820 C C . PRO A 1 102 ? 2.708 -10.641 -20.157 1.00 81.25 102 PRO A C 1
ATOM 822 O O . PRO A 1 102 ? 3.232 -11.450 -19.394 1.00 81.25 102 PRO A O 1
ATOM 825 N N . GLU A 1 103 ? 1.484 -10.155 -19.963 1.00 73.25 103 GLU A N 1
ATOM 826 C CA . GLU A 1 103 ? 0.621 -10.649 -18.894 1.00 73.25 103 GLU A CA 1
ATOM 827 C C . GLU A 1 103 ? 0.308 -12.118 -19.188 1.00 73.25 103 GLU A C 1
ATOM 829 O O . GLU A 1 103 ? -0.356 -12.438 -20.177 1.00 73.25 103 GLU A O 1
ATOM 834 N N . THR A 1 104 ? 0.851 -13.029 -18.383 1.00 63.28 104 THR A N 1
ATOM 835 C CA . THR A 1 104 ? 0.467 -14.439 -18.433 1.00 63.28 104 THR A CA 1
ATOM 836 C C . THR A 1 104 ? -1.018 -14.525 -18.084 1.00 63.28 104 THR A C 1
ATOM 838 O O . THR A 1 104 ? -1.403 -14.090 -16.998 1.00 63.28 104 THR A O 1
ATOM 841 N N . LYS A 1 105 ? -1.832 -15.010 -19.031 1.00 49.22 105 LYS A N 1
ATOM 842 C CA . LYS A 1 105 ? -3.264 -15.280 -18.830 1.00 49.22 105 LYS A CA 1
ATOM 843 C C . LYS A 1 105 ? -3.486 -16.382 -17.805 1.00 49.22 105 LYS A C 1
ATOM 845 O O . LYS A 1 105 ? -2.681 -17.340 -17.814 1.00 49.22 105 LYS A O 1
#

Foldseek 3Di:
DVVVVVVVVVVVVVVVVVVVVCPPDDDDPRVVPDDCVVPPDPDDFDKDWDQPDDPDDDPVVVPDDPVVRDTDIDTDDDWDFDPDDDVLVVVQDVVVVSGTDDDDD

Nearest PDB structures (foldseek):
  9c8u-assembly1_B  TM=1.819E-01  e=8.759E+00  Homo sapiens
  6wkr-assembly1_A  TM=1.569E-01  e=7.166E+00  Homo sapiens

Mean predicted aligned error: 13.0 Å

Solvent-accessible surface area (backbone at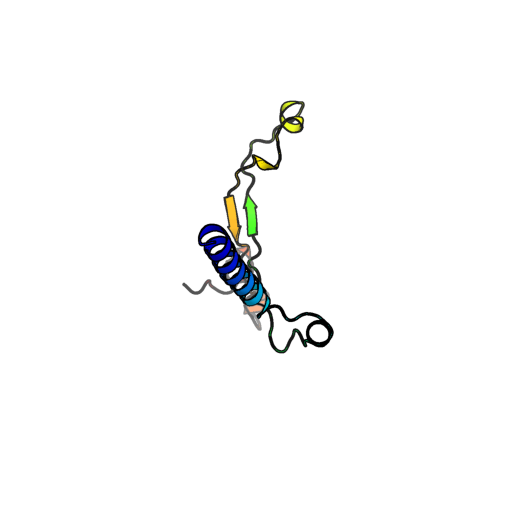oms only — not comparable to full-atom values): 6980 Å² total; per-residue (Å²): 112,69,72,59,54,54,52,54,53,50,52,53,56,53,52,54,55,57,55,60,75,50,71,84,63,73,59,67,71,65,42,73,69,53,61,60,86,80,66,63,74,82,82,79,84,53,65,45,73,48,75,89,64,79,92,65,64,68,71,64,47,74,69,58,58,83,87,76,65,85,58,55,74,44,76,66,78,88,80,60,68,48,93,58,62,71,72,58,43,76,69,47,36,73,92,74,64,68,31,48,55,79,83,80,128

Secondary structure (DSSP, 8-state):
-HHHHHHHHHHHHHHHHHHHTTTT---HHHHHT--TTTSPPPPPPPEEEE-------THHHHH--GGG---EEEEPPPPPBP---HHHHHT--GGGT-SBPP---